Protein AF-A0A5A9YS08-F1 (afdb_monomer_lite)

Radius of gyration: 11.34 Å; chains: 1; bounding box: 27×13×27 Å

pLDDT: mean 89.34, std 5.75, range [61.09, 95.19]

Structure (mmCIF, N/CA/C/O backbone):
data_AF-A0A5A9YS08-F1
#
_entry.id   AF-A0A5A9YS08-F1
#
loop_
_atom_site.group_PDB
_atom_site.id
_atom_site.type_symbol
_atom_site.label_atom_id
_atom_site.label_alt_id
_atom_site.label_comp_id
_atom_site.label_asym_id
_atom_site.label_entity_id
_atom_site.label_seq_id
_atom_site.pdbx_PDB_ins_code
_atom_site.Cartn_x
_atom_site.Cartn_y
_atom_site.Cartn_z
_atom_site.occupancy
_atom_site.B_iso_or_equiv
_atom_site.auth_seq_id
_atom_site.auth_comp_id
_atom_site.auth_asym_id
_atom_site.auth_atom_id
_atom_site.pdbx_PDB_model_num
ATOM 1 N N . ASP A 1 1 ? -4.609 -6.062 -4.813 1.00 82.75 1 ASP A N 1
ATOM 2 C CA . ASP A 1 1 ? -5.674 -5.413 -4.033 1.00 82.75 1 ASP A CA 1
ATOM 3 C C . ASP A 1 1 ? -5.278 -4.069 -3.422 1.00 82.75 1 ASP A C 1
ATOM 5 O O . ASP A 1 1 ? -5.698 -3.065 -3.970 1.00 82.75 1 ASP A O 1
ATOM 9 N N . ILE A 1 2 ? -4.409 -4.001 -2.396 1.00 87.12 2 ILE A N 1
ATOM 10 C CA . ILE A 1 2 ? -4.026 -2.725 -1.728 1.00 87.12 2 ILE A CA 1
ATOM 11 C C . ILE A 1 2 ? -3.561 -1.643 -2.720 1.00 87.12 2 ILE A C 1
ATOM 13 O O . ILE A 1 2 ? -4.101 -0.543 -2.731 1.00 87.12 2 ILE A O 1
ATOM 17 N N . LEU A 1 3 ? -2.596 -1.956 -3.595 1.00 87.00 3 LEU A N 1
ATOM 18 C CA . LEU A 1 3 ? -2.111 -1.008 -4.610 1.00 87.00 3 LEU A CA 1
ATOM 19 C C . LEU A 1 3 ? -3.210 -0.561 -5.578 1.00 87.00 3 LEU A C 1
ATOM 21 O O . LEU A 1 3 ? -3.263 0.600 -5.960 1.00 87.00 3 LEU A O 1
ATOM 25 N N . GLN A 1 4 ? -4.102 -1.474 -5.950 1.00 87.00 4 GLN A N 1
ATOM 26 C CA . GLN A 1 4 ? -5.182 -1.193 -6.887 1.00 87.00 4 GLN A CA 1
ATOM 27 C C . GLN A 1 4 ? -6.221 -0.265 -6.251 1.00 87.00 4 GLN A C 1
ATOM 29 O O . GLN A 1 4 ? -6.559 0.751 -6.841 1.00 87.00 4 GLN A O 1
ATOM 34 N N . GLN A 1 5 ? -6.635 -0.547 -5.015 1.00 88.81 5 GLN A N 1
ATOM 35 C CA . GLN A 1 5 ? -7.591 0.279 -4.272 1.00 88.81 5 GLN A CA 1
ATOM 36 C C . GLN A 1 5 ? -7.033 1.663 -3.903 1.00 88.81 5 GLN A C 1
ATOM 38 O O . GLN A 1 5 ? -7.805 2.605 -3.776 1.00 88.81 5 GLN A O 1
ATOM 43 N N . ARG A 1 6 ? -5.707 1.819 -3.766 1.00 87.88 6 ARG A N 1
ATOM 44 C CA . ARG A 1 6 ? -5.080 3.117 -3.441 1.00 87.88 6 ARG A CA 1
ATOM 45 C C . ARG A 1 6 ? -4.654 3.952 -4.649 1.00 87.88 6 ARG A C 1
ATOM 47 O O . ARG A 1 6 ? -4.654 5.177 -4.556 1.00 87.88 6 ARG A O 1
ATOM 54 N N . TRP A 1 7 ? -4.248 3.317 -5.750 1.00 82.50 7 TRP A N 1
ATOM 55 C CA . TRP A 1 7 ? -3.630 4.011 -6.892 1.00 82.50 7 TRP A CA 1
ATOM 56 C C . TRP A 1 7 ? -4.429 3.919 -8.186 1.00 82.50 7 TRP A C 1
ATOM 58 O O . TRP A 1 7 ? -4.352 4.840 -8.991 1.00 82.50 7 TRP A O 1
ATOM 68 N N . LEU A 1 8 ? -5.155 2.820 -8.396 1.00 83.06 8 LEU A N 1
ATOM 69 C CA . LEU A 1 8 ? -5.822 2.506 -9.666 1.00 83.06 8 LEU A CA 1
AT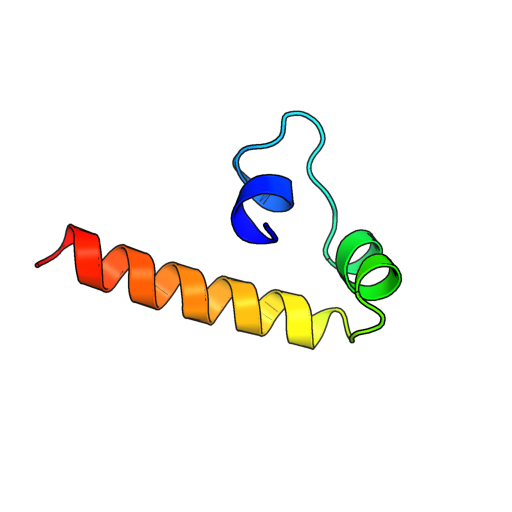OM 70 C C . LEU A 1 8 ? -7.351 2.616 -9.584 1.00 83.06 8 LEU A C 1
ATOM 72 O O . LEU A 1 8 ? -8.022 2.482 -10.600 1.00 83.06 8 LEU A O 1
ATOM 76 N N . SER A 1 9 ? -7.894 2.829 -8.387 1.00 88.69 9 SER A N 1
ATOM 77 C CA . SER A 1 9 ? -9.313 3.080 -8.144 1.00 88.69 9 SER A CA 1
ATOM 78 C C . SER A 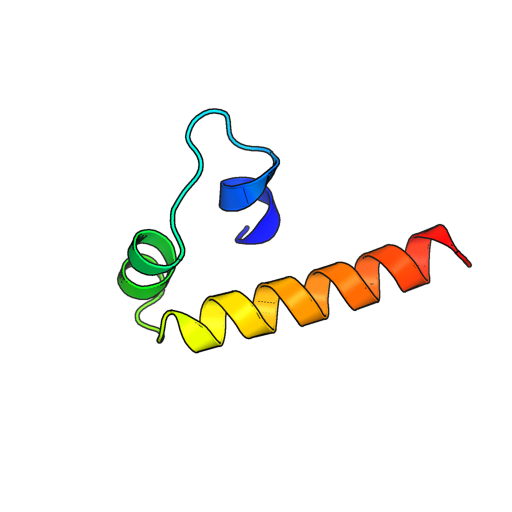1 9 ? -9.602 4.577 -8.250 1.00 88.69 9 SER A C 1
ATOM 80 O O . SER A 1 9 ? -8.796 5.388 -7.783 1.00 88.69 9 SER A O 1
ATOM 82 N N . GLU A 1 10 ? -10.747 4.940 -8.833 1.00 83.75 10 GLU A N 1
ATOM 83 C CA . GLU A 1 10 ? -11.229 6.330 -8.831 1.00 83.75 10 GLU A CA 1
ATOM 84 C C . GLU A 1 10 ? -11.518 6.804 -7.404 1.00 83.75 10 GLU A C 1
ATOM 86 O O . GLU A 1 10 ? -11.119 7.900 -7.011 1.00 83.75 10 GLU A O 1
ATOM 91 N N . GLU A 1 11 ? -12.112 5.927 -6.594 1.00 87.00 11 GLU A N 1
ATOM 92 C CA . GLU A 1 11 ? -12.276 6.136 -5.162 1.00 87.00 11 GLU A CA 1
ATOM 93 C C . GLU A 1 11 ? -11.086 5.511 -4.429 1.00 87.00 11 GLU A C 1
ATOM 95 O O . GLU A 1 11 ? -10.977 4.288 -4.280 1.00 87.00 11 GLU A O 1
ATOM 100 N N . LYS A 1 12 ? -10.125 6.356 -4.049 1.00 87.69 12 LYS A N 1
ATOM 101 C CA . LYS A 1 12 ? -8.893 5.910 -3.397 1.00 87.69 12 LYS A CA 1
ATOM 102 C C . LYS A 1 12 ? -9.174 5.560 -1.945 1.00 87.69 12 LYS A C 1
ATOM 104 O O . LYS A 1 12 ? -9.417 6.447 -1.132 1.00 87.69 12 LYS A O 1
ATOM 109 N N . ALA A 1 13 ? -9.047 4.281 -1.612 1.00 91.06 13 ALA A N 1
ATOM 110 C CA . ALA A 1 13 ? -9.115 3.840 -0.226 1.00 91.06 13 ALA A CA 1
ATOM 111 C C . ALA A 1 13 ? -7.957 4.447 0.582 1.00 91.06 13 ALA A C 1
ATOM 113 O O . ALA A 1 13 ? -6.807 4.496 0.123 1.00 91.06 13 ALA A O 1
ATOM 114 N N . THR A 1 14 ? -8.233 4.900 1.802 1.00 92.56 14 THR A N 1
ATOM 115 C CA . THR A 1 14 ? -7.184 5.384 2.698 1.00 92.56 14 THR A CA 1
ATOM 116 C C . THR A 1 14 ? -6.470 4.220 3.387 1.00 92.56 14 THR A C 1
ATOM 118 O O . THR A 1 14 ? -6.897 3.065 3.359 1.00 92.56 14 THR A O 1
ATOM 121 N N . LEU A 1 15 ? -5.339 4.514 4.034 1.00 92.69 15 LEU A N 1
ATOM 122 C CA . LEU A 1 15 ? -4.650 3.530 4.873 1.00 92.69 15 LEU A CA 1
ATOM 123 C C . LEU A 1 15 ? -5.534 3.014 6.017 1.00 92.69 15 LEU A C 1
ATOM 125 O O . LEU A 1 15 ? -5.380 1.856 6.394 1.00 92.69 15 LEU A O 1
ATOM 129 N N . HIS A 1 16 ? -6.426 3.854 6.551 1.00 92.44 16 HIS A N 1
ATOM 130 C CA . HIS A 1 16 ? -7.329 3.493 7.643 1.00 92.44 16 HIS A CA 1
ATOM 131 C C . HIS A 1 16 ? -8.458 2.582 7.154 1.00 92.44 16 HIS A C 1
ATOM 133 O O . HIS A 1 16 ? -8.677 1.540 7.760 1.00 92.44 16 HIS A O 1
ATOM 139 N N . ASP A 1 17 ? -9.067 2.884 6.004 1.00 92.56 17 ASP A N 1
ATOM 140 C CA . ASP A 1 17 ? -10.137 2.044 5.438 1.00 92.56 17 ASP A CA 1
ATOM 141 C C . ASP A 1 17 ? -9.633 0.629 5.135 1.00 92.56 17 ASP A C 1
ATOM 143 O O . ASP A 1 17 ? -10.299 -0.372 5.392 1.00 92.56 17 ASP A O 1
ATOM 147 N N . LEU A 1 18 ? -8.408 0.528 4.611 1.00 92.81 18 LEU A N 1
ATOM 148 C CA . LEU A 1 18 ? -7.775 -0.761 4.344 1.00 92.81 18 LEU A CA 1
ATOM 149 C C . LEU A 1 18 ? -7.331 -1.463 5.627 1.00 92.81 18 LEU A C 1
ATOM 151 O O . LEU A 1 18 ? -7.390 -2.687 5.699 1.00 92.81 18 LEU A O 1
ATOM 155 N N . ALA A 1 19 ? -6.884 -0.711 6.629 1.00 94.38 19 ALA A N 1
ATOM 156 C CA . ALA A 1 19 ? -6.536 -1.252 7.935 1.00 94.38 19 ALA A CA 1
ATOM 157 C C . ALA A 1 19 ? -7.757 -1.897 8.605 1.00 94.38 19 ALA A C 1
ATOM 159 O O . ALA A 1 19 ? -7.681 -3.056 9.007 1.00 94.38 19 ALA A O 1
ATOM 160 N N . GLU A 1 20 ? -8.894 -1.201 8.633 1.00 94.38 20 GLU A N 1
ATOM 161 C CA . GLU A 1 20 ? -10.154 -1.734 9.159 1.00 94.38 20 GLU A CA 1
ATOM 162 C C . GLU A 1 20 ? -10.655 -2.923 8.337 1.00 94.38 20 GLU A C 1
ATOM 164 O O . GLU A 1 20 ? -10.910 -3.991 8.894 1.00 94.38 20 GLU A O 1
ATOM 169 N N . LYS A 1 21 ? -10.713 -2.791 7.004 1.00 92.38 21 LYS A N 1
ATOM 170 C CA . LYS A 1 21 ? -11.189 -3.852 6.100 1.00 92.38 21 LYS A CA 1
ATOM 171 C C . LYS A 1 21 ? -10.417 -5.160 6.252 1.00 92.38 21 LYS A C 1
ATOM 173 O O . LYS A 1 21 ? -11.005 -6.236 6.187 1.00 92.38 21 LYS A O 1
ATOM 178 N N . TYR A 1 22 ? -9.099 -5.073 6.409 1.00 91.62 22 TYR A N 1
ATOM 179 C CA . TYR A 1 22 ? -8.227 -6.240 6.543 1.00 91.62 22 TYR A CA 1
ATOM 180 C C . TYR A 1 22 ? -7.920 -6.601 8.001 1.00 91.62 22 TYR A C 1
ATOM 182 O O . TYR A 1 22 ? -7.179 -7.555 8.234 1.00 91.62 22 TYR A O 1
ATOM 190 N N . ASN A 1 23 ? -8.486 -5.868 8.965 1.00 94.25 23 ASN A N 1
ATOM 191 C CA . ASN A 1 23 ? -8.225 -5.995 10.397 1.00 94.25 23 ASN A CA 1
ATOM 192 C C . ASN A 1 23 ? -6.720 -6.028 10.736 1.00 94.25 23 ASN A C 1
ATOM 194 O O . ASN A 1 23 ? -6.224 -6.881 11.475 1.00 94.25 23 ASN A O 1
ATOM 198 N N . VAL A 1 24 ? -5.969 -5.106 10.136 1.00 94.00 24 VAL A N 1
ATOM 199 C CA . VAL A 1 24 ? -4.528 -4.920 10.347 1.00 94.00 24 VAL A CA 1
ATOM 200 C C . VAL A 1 24 ? -4.238 -3.460 10.662 1.00 94.00 24 VAL A C 1
ATOM 202 O O . VAL A 1 24 ? -5.056 -2.588 10.417 1.00 94.00 24 VAL A O 1
ATOM 205 N N . SER A 1 25 ? -3.047 -3.152 11.169 1.00 95.19 25 SER A N 1
ATOM 206 C CA . SER A 1 25 ? -2.671 -1.757 11.409 1.00 95.19 25 SER A CA 1
ATOM 207 C C . SER A 1 25 ? -2.433 -0.981 10.106 1.00 95.19 25 SER A C 1
ATOM 209 O O . SER A 1 25 ? -1.947 -1.524 9.110 1.00 95.19 25 SER A O 1
ATOM 211 N N . ALA A 1 26 ? -2.687 0.330 10.127 1.00 94.19 26 ALA A N 1
ATOM 212 C CA . ALA A 1 26 ? -2.389 1.222 9.001 1.00 94.19 26 ALA A CA 1
ATOM 213 C C . ALA A 1 26 ? -0.904 1.171 8.586 1.00 94.19 26 ALA A C 1
ATOM 215 O O . ALA A 1 26 ? -0.584 1.161 7.394 1.00 94.19 26 ALA A O 1
ATOM 216 N N . GLU A 1 27 ? 0.014 1.035 9.551 1.00 94.88 27 GLU A N 1
ATOM 217 C CA . GLU A 1 27 ? 1.442 0.847 9.261 1.00 94.88 27 GLU A CA 1
ATOM 218 C C . GLU A 1 27 ? 1.702 -0.471 8.517 1.00 94.88 27 GLU A C 1
ATOM 220 O O . GLU A 1 27 ? 2.536 -0.522 7.612 1.00 94.88 27 GLU A O 1
ATOM 225 N N . ARG A 1 28 ? 0.954 -1.541 8.823 1.00 93.88 28 ARG A N 1
ATOM 226 C CA . ARG A 1 28 ? 1.071 -2.805 8.090 1.00 93.88 28 ARG A CA 1
ATOM 227 C C . ARG A 1 28 ? 0.674 -2.636 6.625 1.00 93.88 28 ARG A C 1
ATOM 229 O O . ARG A 1 28 ? 1.401 -3.120 5.757 1.00 93.88 28 ARG A O 1
ATOM 236 N N . ILE A 1 29 ? -0.419 -1.923 6.340 1.00 94.25 29 ILE A N 1
ATOM 237 C CA . ILE A 1 29 ? -0.834 -1.605 4.963 1.00 94.25 29 ILE A CA 1
ATOM 238 C C . ILE A 1 29 ? 0.257 -0.797 4.244 1.00 94.25 29 ILE A C 1
ATOM 240 O O . ILE A 1 29 ? 0.622 -1.130 3.114 1.00 94.25 29 ILE A O 1
ATOM 244 N N . ARG A 1 30 ? 0.846 0.206 4.910 1.00 93.19 30 ARG A N 1
ATOM 245 C CA . ARG A 1 30 ? 1.962 1.006 4.374 1.00 93.19 30 ARG A CA 1
ATOM 246 C C . ARG A 1 30 ? 3.179 0.146 4.021 1.00 93.19 30 ARG A C 1
ATOM 248 O O . ARG A 1 30 ? 3.760 0.306 2.947 1.00 93.19 30 ARG A O 1
ATOM 255 N N . GLN A 1 31 ? 3.568 -0.783 4.893 1.00 94.31 31 GLN A N 1
ATOM 256 C CA . GLN A 1 31 ? 4.688 -1.686 4.616 1.00 94.31 31 GLN A CA 1
ATOM 257 C C . GLN A 1 31 ? 4.407 -2.629 3.445 1.00 94.31 31 GLN A C 1
ATOM 259 O O . GLN A 1 31 ? 5.284 -2.838 2.604 1.00 94.31 31 GLN A O 1
ATOM 264 N N . LEU A 1 32 ? 3.192 -3.178 3.362 1.00 92.50 32 LEU A N 1
ATOM 265 C CA . LEU A 1 32 ? 2.777 -4.017 2.236 1.00 92.50 32 LEU A CA 1
ATOM 266 C C . LEU A 1 32 ? 2.846 -3.243 0.918 1.00 92.50 32 LEU A C 1
ATOM 268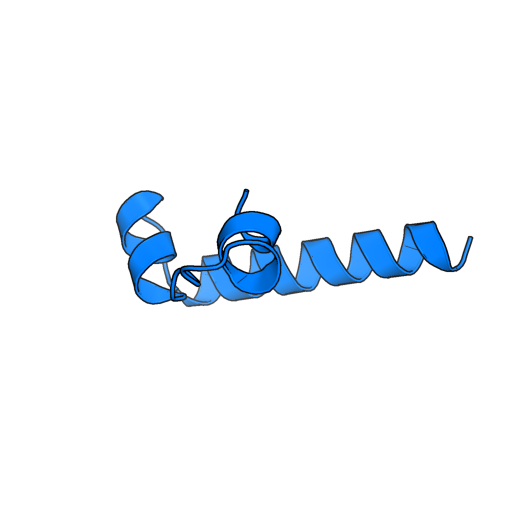 O O . LEU A 1 32 ? 3.347 -3.774 -0.073 1.00 92.50 32 LEU A O 1
ATOM 272 N N . GLU A 1 33 ? 2.421 -1.981 0.922 1.00 90.75 33 GLU A N 1
ATOM 273 C CA . GLU A 1 33 ? 2.505 -1.107 -0.243 1.00 90.75 33 GLU A CA 1
ATOM 274 C C . GLU A 1 33 ? 3.960 -0.859 -0.667 1.00 90.75 33 GLU A C 1
ATOM 276 O O . GLU A 1 33 ? 4.308 -1.080 -1.827 1.00 90.75 33 GLU A O 1
ATOM 281 N N . LYS A 1 34 ? 4.841 -0.500 0.277 1.00 92.38 34 LYS A N 1
ATOM 282 C CA . LYS A 1 34 ? 6.274 -0.287 0.008 1.00 92.38 34 LYS A CA 1
ATOM 283 C C . LYS A 1 34 ? 6.944 -1.540 -0.567 1.00 92.38 34 LYS A C 1
ATOM 285 O O . LYS A 1 34 ? 7.688 -1.454 -1.546 1.00 92.38 34 LYS A O 1
ATOM 290 N N . ASN A 1 35 ? 6.665 -2.705 0.015 1.00 92.81 35 ASN A N 1
ATOM 291 C CA . ASN A 1 35 ? 7.214 -3.981 -0.441 1.00 92.81 35 ASN A CA 1
ATOM 292 C C . ASN A 1 35 ? 6.713 -4.346 -1.841 1.00 92.81 35 ASN A C 1
ATOM 294 O O . ASN A 1 35 ? 7.494 -4.797 -2.680 1.00 92.81 35 ASN A O 1
ATOM 298 N N . ALA A 1 36 ? 5.425 -4.137 -2.112 1.00 90.25 36 ALA A N 1
ATOM 299 C CA . ALA A 1 36 ? 4.848 -4.389 -3.425 1.00 90.25 36 ALA A CA 1
ATOM 300 C C . ALA A 1 36 ? 5.434 -3.445 -4.489 1.00 90.25 36 ALA A C 1
ATOM 302 O O . ALA A 1 36 ? 5.784 -3.901 -5.576 1.00 90.25 36 ALA A O 1
ATOM 303 N N . MET A 1 37 ? 5.642 -2.168 -4.155 1.00 88.81 37 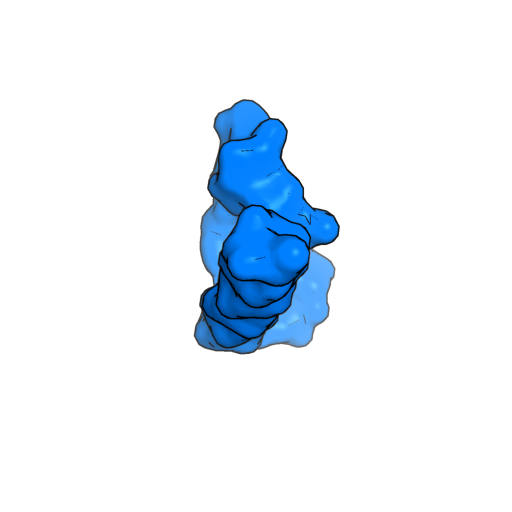MET A N 1
ATOM 304 C CA . MET A 1 37 ? 6.236 -1.193 -5.071 1.00 88.81 37 MET A CA 1
ATOM 305 C C . MET A 1 37 ? 7.706 -1.496 -5.382 1.00 88.81 37 MET A C 1
ATOM 307 O O . MET A 1 37 ? 8.138 -1.391 -6.529 1.00 88.81 37 MET A O 1
ATOM 311 N N . SER A 1 38 ? 8.471 -1.942 -4.381 1.00 91.00 38 SER A N 1
ATOM 312 C CA . SER A 1 38 ? 9.849 -2.406 -4.577 1.00 91.00 38 SER A CA 1
ATOM 313 C C . SER A 1 38 ? 9.914 -3.617 -5.514 1.00 91.00 38 SER A C 1
ATOM 315 O O . SER A 1 38 ? 10.726 -3.62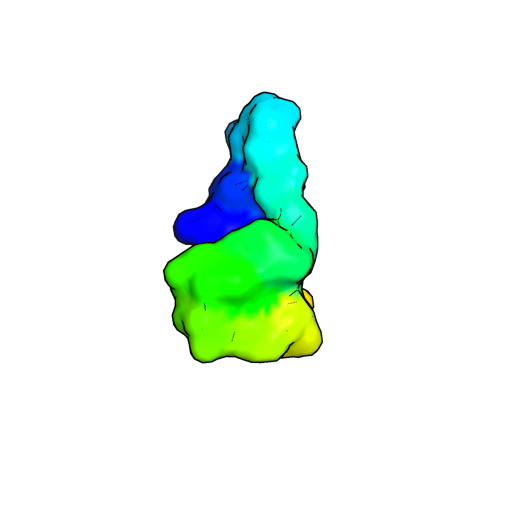9 -6.439 1.00 91.00 38 SER A O 1
ATOM 317 N N . LYS A 1 39 ? 9.011 -4.594 -5.340 1.00 89.25 39 LYS A N 1
ATOM 318 C CA . LYS A 1 39 ? 8.907 -5.755 -6.238 1.00 89.25 39 LYS A CA 1
ATOM 319 C C . LYS A 1 39 ? 8.509 -5.359 -7.660 1.00 89.25 39 LYS A C 1
ATOM 321 O O . LYS A 1 39 ? 9.075 -5.897 -8.605 1.00 89.25 39 LYS A O 1
ATOM 326 N N . LEU A 1 40 ? 7.566 -4.429 -7.819 1.00 86.88 40 LEU A N 1
ATOM 327 C CA . LEU A 1 40 ? 7.135 -3.946 -9.133 1.00 86.88 40 LEU A CA 1
ATOM 328 C C . LEU A 1 40 ? 8.279 -3.234 -9.862 1.00 86.88 40 LEU A C 1
ATOM 330 O O . LEU A 1 40 ? 8.566 -3.557 -11.009 1.00 86.88 40 LEU A O 1
ATOM 334 N N . LYS A 1 41 ? 8.990 -2.335 -9.170 1.00 87.00 41 LYS A N 1
ATOM 335 C CA . LYS A 1 41 ? 10.171 -1.655 -9.714 1.00 87.00 41 LYS A CA 1
ATOM 336 C C . LYS A 1 41 ? 11.248 -2.653 -10.149 1.00 87.00 41 LYS A C 1
ATOM 338 O O . LYS A 1 41 ? 11.816 -2.493 -11.222 1.00 87.00 41 LYS A O 1
ATOM 343 N N . GLY A 1 42 ? 11.486 -3.698 -9.354 1.00 88.81 42 GLY A N 1
ATOM 344 C CA . GLY A 1 42 ? 12.424 -4.767 -9.704 1.00 88.81 42 GLY A CA 1
ATOM 345 C C . GLY A 1 42 ? 12.024 -5.568 -10.948 1.00 88.81 42 GLY A C 1
ATOM 346 O O . GLY A 1 42 ? 12.901 -6.035 -11.655 1.00 88.81 42 GLY A O 1
ATOM 347 N N . ARG A 1 43 ? 10.724 -5.704 -11.240 1.00 87.25 43 ARG A N 1
ATOM 348 C CA . ARG A 1 43 ? 10.230 -6.390 -12.448 1.00 87.25 43 ARG A CA 1
ATOM 349 C C . ARG A 1 43 ? 10.199 -5.514 -13.700 1.00 87.25 43 ARG A C 1
ATOM 351 O O . ARG A 1 43 ? 10.156 -6.063 -14.786 1.00 87.25 43 ARG A O 1
ATOM 358 N N . ILE A 1 44 ? 10.147 -4.191 -13.550 1.00 83.88 44 ILE A N 1
ATOM 359 C CA . ILE A 1 44 ? 10.147 -3.246 -14.682 1.00 83.88 44 ILE A CA 1
ATOM 360 C C . ILE A 1 44 ? 11.579 -2.924 -15.133 1.00 83.88 44 ILE A C 1
ATOM 362 O O . ILE A 1 44 ? 11.807 -2.643 -16.302 1.00 83.88 44 ILE A O 1
ATOM 366 N N . LEU A 1 45 ? 12.534 -2.922 -14.200 1.00 78.69 45 LEU A N 1
ATOM 367 C CA . LEU A 1 45 ? 13.945 -2.631 -14.479 1.00 78.69 45 LEU A CA 1
ATOM 368 C C . LEU A 1 45 ? 14.764 -3.861 -14.908 1.00 78.69 45 LEU A C 1
ATOM 370 O O . LEU A 1 45 ? 15.953 -3.705 -15.179 1.00 78.69 45 LEU A O 1
ATOM 374 N N . ALA A 1 46 ? 14.160 -5.049 -14.909 1.00 61.09 46 ALA A N 1
ATOM 375 C CA . ALA A 1 46 ? 14.773 -6.310 -15.322 1.00 61.09 46 ALA A CA 1
ATOM 376 C C . ALA A 1 46 ? 14.273 -6.701 -16.714 1.00 61.09 46 ALA A C 1
ATOM 378 O O . ALA A 1 46 ? 15.099 -7.219 -17.493 1.00 61.09 46 ALA A O 1
#

Organism: NCBI:txid1852029

Foldseek 3Di:
DLCCLQPVDPNHDQLVNVCVVVVHHSVVSVVVVVVVVVVVVVVVVD

Secondary structure (DSSP, 8-state):
-HHIIIIISSS---HHHHHH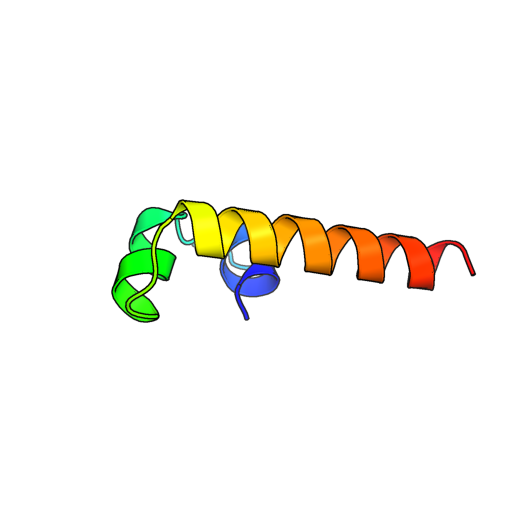HHTS-HHHHHHHHHHHHHHHHHHH--

Sequence (46 aa):
DILQQRWLSEEKATLHDLAEKYNVSAERIRQLEKNAMSKLKGRILA

InterPro domains:
  IPR000943 RNA polymerase sigma-70 [PS00716] (14-40)
  IPR007630 RNA polymerase sigma-70 region 4 [PF04545] (1-41)
  IPR013324 RNA polymerase sigma factor, region 3/4-like [SSF88659] (2-44)
  IPR036388 Winged helix-like DNA-binding domain superfamily [G3DSA:1.10.10.10] (1-44)
  IPR050813 Bacterial Sigma-70 Factor [PTHR30376] (1-44)